Protein AF-A0A2T4GG70-F1 (afdb_monomer)

Secondary structure (DSSP, 8-state):
-PPPPHHHHHTT-B--B-S-TT--SSTTS-------B-STT-EEEEEGGG--S-SS-EEEEE----------TT-----TTTHHHHHHHHHHHHTTS-S---SHHHHHHHHHHHHHHHHHHT-

Foldseek 3Di:
DDDDDPVCVVVVWDFADDVDPQDAQFPVRDDPDTDTDPAPNKHWDFAQVPDPPDRGTDIDIDHDPDPPPDCPPPPLDQDPVLVVQLVVQLVVQVVVADPDDPDPVNVVVNVVSNVVSNVVSSD

Sequence (123 aa):
MRQLPRPAQRHLLRLPSTPEEDIPINPHGNTIDLAFSNMPLVEANVEDHLATSSDYFTLCLTLPNVEPAPTQLGKIRVTTDELKRFVEIVELGSTAIPVAASSPLELDKFASTLASLLQSAAR

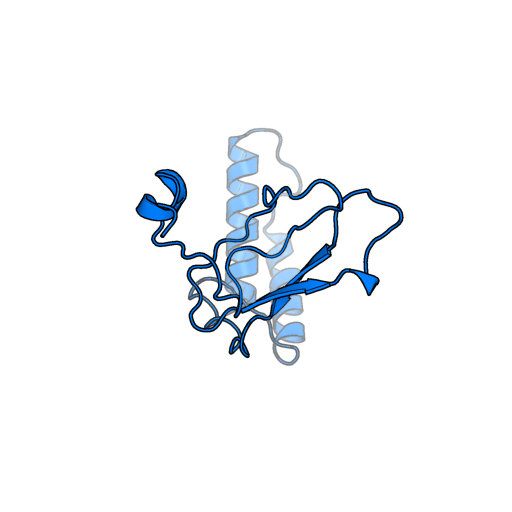pLDDT: mean 79.65, std 12.03, range [47.25, 95.0]

Radius of gyration: 24.58 Å; Cα contacts (8 Å, |Δi|>4): 113; chains: 1; bounding box: 57×32×54 Å

Mean predicted aligned error: 16.09 Å

Nearest PDB structures (foldseek):
  1qzv-assembly2_U  TM=4.837E-01  e=6.941E+00  Pisum sativum
  2x3v-assembly2_C  TM=3.799E-01  e=9.615E+00  Mus musculus

Structure (mmCIF, N/CA/C/O backbone):
data_AF-A0A2T4GG70-F1
#
_entry.id   AF-A0A2T4GG70-F1
#
loop_
_atom_site.group_PDB
_atom_site.id
_atom_site.type_symbol
_atom_site.label_atom_id
_atom_site.label_alt_id
_atom_site.label_comp_id
_atom_site.label_asym_id
_atom_site.label_entity_id
_atom_site.label_seq_id
_atom_site.pdbx_PDB_ins_code
_atom_site.Cartn_x
_atom_site.Cartn_y
_atom_site.Cartn_z
_atom_site.occupancy
_atom_site.B_iso_or_equiv
_atom_site.auth_seq_id
_atom_site.auth_comp_id
_atom_site.auth_asym_id
_atom_site.auth_atom_id
_atom_site.pdbx_PDB_model_num
ATOM 1 N N . MET A 1 1 ? 30.075 -4.138 -10.999 1.00 47.97 1 MET A N 1
ATOM 2 C CA . MET A 1 1 ? 29.062 -4.289 -9.931 1.00 47.97 1 MET A CA 1
ATOM 3 C C . MET A 1 1 ? 28.957 -2.988 -9.149 1.00 47.97 1 MET A C 1
ATOM 5 O O . MET A 1 1 ? 29.887 -2.661 -8.417 1.00 47.97 1 MET A O 1
ATOM 9 N N . ARG A 1 2 ? 27.875 -2.216 -9.328 1.00 58.22 2 ARG A N 1
ATOM 10 C CA . ARG A 1 2 ? 27.615 -1.036 -8.483 1.00 58.22 2 ARG A CA 1
ATOM 11 C C . ARG A 1 2 ? 27.161 -1.504 -7.101 1.00 58.22 2 ARG A C 1
ATOM 13 O O . ARG A 1 2 ? 26.293 -2.363 -6.979 1.00 58.22 2 ARG A O 1
ATOM 20 N N . GLN A 1 3 ? 27.768 -0.961 -6.052 1.00 64.06 3 GLN A N 1
ATOM 21 C CA . GLN A 1 3 ? 27.387 -1.282 -4.680 1.00 64.06 3 GLN A CA 1
ATOM 22 C C . GLN A 1 3 ? 26.065 -0.584 -4.331 1.00 64.06 3 GLN A C 1
ATOM 24 O O . GLN A 1 3 ? 25.923 0.619 -4.542 1.00 64.06 3 GLN A O 1
ATOM 29 N N . LEU A 1 4 ? 25.105 -1.332 -3.779 1.00 71.25 4 LEU A N 1
ATOM 30 C CA . LEU A 1 4 ? 23.821 -0.779 -3.335 1.00 71.25 4 LEU A CA 1
ATOM 31 C C . LEU A 1 4 ? 24.021 0.270 -2.225 1.00 71.25 4 LEU A C 1
ATOM 33 O O . LEU A 1 4 ? 24.918 0.108 -1.390 1.00 71.25 4 LEU A O 1
ATOM 37 N N . PRO A 1 5 ? 23.174 1.312 -2.149 1.00 75.25 5 PRO A N 1
ATOM 38 C CA . PRO A 1 5 ? 23.277 2.323 -1.104 1.00 75.25 5 PRO A CA 1
ATOM 39 C C . PRO A 1 5 ? 22.976 1.725 0.282 1.00 75.25 5 PRO A C 1
ATOM 41 O O . PRO A 1 5 ? 22.173 0.801 0.423 1.00 75.25 5 PRO A O 1
ATOM 44 N N . ARG A 1 6 ? 23.597 2.277 1.338 1.00 80.50 6 ARG A N 1
ATOM 45 C CA . ARG A 1 6 ? 23.479 1.782 2.731 1.00 80.50 6 ARG A CA 1
ATOM 46 C C . ARG A 1 6 ? 22.037 1.514 3.209 1.00 80.50 6 ARG A C 1
ATOM 48 O O . ARG A 1 6 ? 21.845 0.524 3.913 1.00 80.50 6 ARG A O 1
ATOM 55 N N . PRO A 1 7 ? 21.019 2.332 2.868 1.00 76.31 7 PRO A N 1
ATOM 56 C CA .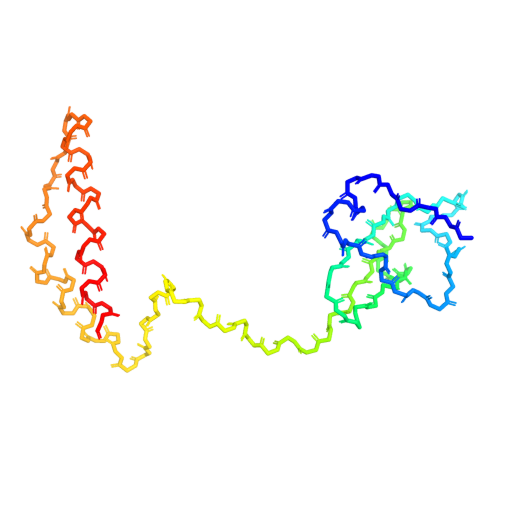 PRO A 1 7 ? 19.631 2.032 3.219 1.00 76.31 7 PRO A CA 1
ATOM 57 C C . PRO A 1 7 ? 19.115 0.740 2.569 1.00 76.31 7 PRO A C 1
ATOM 59 O O . PRO A 1 7 ? 18.513 -0.081 3.251 1.00 76.31 7 PRO A O 1
ATOM 62 N N . ALA A 1 8 ? 19.417 0.507 1.288 1.00 71.00 8 ALA A N 1
ATOM 63 C CA . ALA A 1 8 ? 19.006 -0.706 0.579 1.00 71.00 8 ALA A CA 1
ATOM 64 C C . ALA A 1 8 ? 19.679 -1.961 1.158 1.00 71.00 8 ALA A C 1
ATOM 66 O O . ALA A 1 8 ? 19.020 -2.977 1.366 1.00 71.00 8 ALA A O 1
ATOM 67 N N . GLN A 1 9 ? 20.963 -1.860 1.522 1.00 75.06 9 GLN A N 1
ATOM 68 C CA . GLN A 1 9 ? 21.701 -2.942 2.186 1.00 75.06 9 GLN A CA 1
ATOM 69 C C . GLN A 1 9 ? 21.091 -3.318 3.546 1.00 75.06 9 GLN A C 1
ATOM 71 O O . GLN A 1 9 ? 20.962 -4.498 3.861 1.00 75.06 9 GLN A O 1
ATOM 76 N N . ARG A 1 10 ? 20.691 -2.320 4.349 1.00 78.94 10 ARG A N 1
ATOM 77 C CA . ARG A 1 10 ? 20.081 -2.530 5.676 1.00 78.94 10 ARG A CA 1
ATOM 78 C C . ARG A 1 10 ? 18.730 -3.234 5.617 1.00 78.94 10 ARG A C 1
ATOM 80 O O . ARG A 1 10 ? 18.404 -3.980 6.532 1.00 78.94 10 ARG A O 1
ATOM 87 N N . HIS A 1 11 ? 17.959 -2.989 4.564 1.00 75.81 11 HIS A N 1
ATOM 88 C CA . HIS A 1 11 ? 16.613 -3.536 4.403 1.00 75.81 11 HIS A CA 1
ATOM 89 C C . HIS A 1 11 ? 16.561 -4.758 3.479 1.00 75.81 11 HIS A C 1
ATOM 91 O O . HIS A 1 11 ? 15.472 -5.168 3.087 1.00 75.81 11 HIS A O 1
ATOM 97 N N . LEU A 1 12 ? 17.723 -5.346 3.155 1.00 76.94 12 LEU A N 1
ATOM 98 C CA . LEU A 1 12 ? 17.852 -6.517 2.279 1.00 76.94 12 LEU A CA 1
ATOM 99 C C . LEU A 1 12 ? 17.130 -6.335 0.933 1.00 76.94 12 LEU A C 1
ATOM 101 O O . LEU A 1 12 ? 16.602 -7.288 0.363 1.00 76.94 12 LEU A O 1
ATOM 105 N N . LEU A 1 13 ? 17.097 -5.101 0.431 1.00 77.69 13 LEU A N 1
ATOM 106 C CA . LEU A 1 13 ? 16.508 -4.796 -0.863 1.00 77.69 13 LEU A CA 1
ATOM 107 C C . LEU A 1 13 ? 17.542 -5.058 -1.960 1.00 77.69 13 LEU A C 1
ATOM 109 O O . LEU A 1 13 ? 18.717 -4.714 -1.811 1.00 77.69 13 LEU A O 1
ATOM 113 N N . ARG A 1 14 ? 17.101 -5.627 -3.080 1.00 80.38 14 ARG A N 1
ATOM 114 C CA . ARG A 1 14 ? 17.921 -5.871 -4.268 1.00 80.38 14 ARG A CA 1
ATOM 115 C C . ARG A 1 14 ? 17.412 -5.017 -5.427 1.00 80.38 14 ARG A C 1
ATOM 117 O O . ARG A 1 14 ? 16.221 -4.720 -5.492 1.00 80.38 14 ARG A O 1
ATOM 124 N N . LEU A 1 15 ? 18.302 -4.636 -6.342 1.00 76.62 15 LEU A N 1
ATOM 125 C CA . LEU A 1 15 ? 17.871 -4.179 -7.663 1.00 76.62 15 LEU A CA 1
ATOM 126 C C . LEU A 1 15 ? 17.217 -5.373 -8.385 1.00 76.62 15 LEU A C 1
ATOM 128 O O . LEU A 1 15 ? 17.837 -6.446 -8.431 1.00 76.62 15 LEU A O 1
ATOM 132 N N . PRO A 1 16 ? 15.982 -5.230 -8.894 1.00 74.44 16 PRO A N 1
ATOM 133 C CA . PRO A 1 16 ? 15.400 -6.192 -9.819 1.00 74.44 16 PRO A CA 1
ATOM 134 C C . PRO A 1 16 ? 16.372 -6.450 -10.970 1.00 74.44 16 PRO A C 1
ATOM 136 O O . PRO A 1 16 ? 17.041 -5.529 -11.437 1.00 74.44 16 PRO A O 1
ATOM 139 N N . SER A 1 17 ? 16.493 -7.702 -11.399 1.00 57.81 17 SER A N 1
ATOM 140 C CA . SER A 1 17 ? 17.352 -8.050 -12.528 1.00 57.81 17 SER A CA 1
ATOM 141 C C . SER A 1 17 ? 16.774 -7.455 -13.810 1.00 57.81 17 SER A C 1
ATOM 143 O O . SER A 1 17 ? 15.708 -7.879 -14.247 1.00 57.81 17 SER A O 1
ATOM 145 N N . THR A 1 18 ? 17.484 -6.501 -14.411 1.00 55.25 18 THR A N 1
ATOM 146 C CA . THR A 1 18 ? 17.395 -6.234 -15.849 1.00 55.25 18 THR A CA 1
ATOM 147 C C . THR A 1 18 ? 18.356 -7.200 -16.560 1.00 55.25 18 THR A C 1
ATOM 149 O O . THR A 1 18 ? 19.410 -7.531 -16.006 1.00 55.25 18 THR A O 1
ATOM 152 N N . PRO A 1 19 ? 18.063 -7.657 -17.789 1.00 47.25 19 PRO A N 1
ATOM 153 C CA . PRO A 1 19 ? 19.070 -8.315 -18.619 1.00 47.25 19 PRO A CA 1
ATOM 154 C C . PRO A 1 19 ? 20.260 -7.400 -18.969 1.00 47.25 19 PRO A C 1
ATOM 156 O O . PRO A 1 19 ? 21.298 -7.903 -19.386 1.00 47.25 19 PRO A O 1
ATOM 159 N N . GLU A 1 20 ? 20.158 -6.081 -18.768 1.00 52.69 20 GLU A N 1
ATOM 160 C CA . GLU A 1 20 ? 21.226 -5.120 -19.060 1.00 52.69 20 GLU A CA 1
ATOM 161 C C . GLU A 1 20 ? 21.258 -4.032 -17.968 1.00 52.69 20 GLU A C 1
ATOM 163 O O . GLU A 1 20 ? 20.378 -3.175 -17.891 1.00 52.69 20 GLU A O 1
ATOM 168 N N . GLU A 1 21 ? 22.242 -4.085 -17.065 1.00 55.47 21 GLU A N 1
ATOM 169 C CA . GLU A 1 21 ? 22.389 -3.177 -15.904 1.00 55.47 21 GLU A CA 1
ATOM 170 C C . GLU A 1 21 ? 22.707 -1.704 -16.273 1.00 55.47 21 GLU A C 1
ATOM 172 O O . GLU A 1 21 ? 22.903 -0.884 -15.378 1.00 55.47 21 GLU A O 1
ATOM 177 N N . ASP A 1 22 ? 22.725 -1.333 -17.558 1.00 60.44 22 ASP A N 1
ATOM 178 C CA . ASP A 1 22 ? 23.188 -0.019 -18.036 1.00 60.44 22 ASP A CA 1
ATOM 179 C C . ASP A 1 22 ? 22.306 0.581 -19.157 1.00 60.44 22 ASP A C 1
ATOM 181 O O . ASP A 1 22 ? 22.786 1.372 -19.970 1.00 60.44 22 ASP A O 1
ATOM 185 N N . ILE A 1 23 ? 21.009 0.246 -19.217 1.00 65.25 23 ILE A N 1
ATOM 186 C CA . ILE A 1 23 ? 20.079 0.943 -20.125 1.00 65.25 23 ILE A CA 1
ATOM 187 C C . ILE A 1 23 ? 19.817 2.359 -19.576 1.00 65.25 23 ILE A C 1
ATOM 189 O O . ILE A 1 23 ? 19.365 2.499 -18.433 1.00 65.25 23 ILE A O 1
ATOM 193 N N . PRO A 1 24 ? 20.086 3.428 -20.351 1.00 68.88 24 PRO A N 1
ATOM 194 C CA . PRO A 1 24 ? 19.727 4.782 -19.957 1.00 68.88 24 PRO A CA 1
ATOM 195 C C . PRO A 1 24 ? 18.222 4.908 -19.743 1.00 68.88 24 PRO A C 1
ATOM 197 O O . PRO A 1 24 ? 17.437 4.491 -20.588 1.00 68.88 24 PRO A O 1
ATOM 200 N N . ILE A 1 25 ? 17.816 5.556 -18.655 1.00 71.19 25 ILE A N 1
ATOM 201 C CA . ILE A 1 25 ? 16.408 5.905 -18.403 1.00 71.19 25 ILE A CA 1
ATOM 202 C C . ILE A 1 25 ? 16.066 7.305 -18.925 1.00 71.19 25 ILE A C 1
ATOM 204 O O . ILE A 1 25 ? 14.984 7.819 -18.669 1.00 71.19 25 ILE A O 1
ATOM 208 N N . ASN A 1 26 ? 17.002 7.959 -19.611 1.00 74.62 26 ASN A N 1
ATOM 209 C CA . ASN A 1 26 ? 16.751 9.190 -20.339 1.00 74.62 26 ASN A CA 1
ATOM 210 C C . ASN A 1 26 ? 17.714 9.346 -21.532 1.00 74.62 26 ASN A C 1
ATOM 212 O O . ASN A 1 26 ? 18.773 8.707 -21.558 1.00 74.62 26 ASN A O 1
ATOM 216 N N . PRO A 1 27 ? 17.410 10.241 -22.494 1.00 77.25 27 PRO A N 1
ATOM 217 C CA . PRO A 1 27 ? 18.272 10.513 -23.651 1.00 77.25 27 PRO A CA 1
ATOM 218 C C . PRO A 1 27 ? 19.666 11.062 -23.304 1.00 77.25 27 PRO A C 1
ATOM 220 O O . PRO A 1 27 ? 20.546 11.102 -24.161 1.00 77.25 27 PRO A O 1
ATOM 223 N N . HIS A 1 28 ? 19.882 11.493 -22.058 1.00 81.38 28 HIS A N 1
ATOM 224 C CA . HIS A 1 28 ? 21.154 12.036 -21.580 1.00 81.38 28 HIS A CA 1
ATOM 225 C C . HIS A 1 28 ? 22.115 10.969 -21.035 1.00 81.38 28 HIS A C 1
ATOM 227 O O . HIS A 1 28 ? 23.229 11.313 -20.644 1.00 81.38 28 HIS A O 1
ATOM 233 N N . GLY A 1 29 ? 21.715 9.694 -21.003 1.00 78.81 29 GLY A N 1
ATOM 234 C CA . GLY A 1 29 ? 22.571 8.614 -20.504 1.00 78.81 29 GLY A CA 1
ATOM 235 C C . GLY A 1 29 ? 22.507 8.399 -18.987 1.00 78.81 29 GLY A C 1
ATOM 236 O O . GLY A 1 29 ? 23.349 7.685 -18.447 1.00 78.81 29 GLY A O 1
ATOM 237 N N . ASN A 1 30 ? 21.553 9.012 -18.278 1.00 78.25 30 ASN A N 1
ATOM 238 C CA . ASN A 1 30 ? 21.420 8.852 -16.827 1.00 78.25 30 ASN A CA 1
ATOM 239 C C . ASN A 1 30 ? 20.630 7.579 -16.476 1.00 78.25 30 ASN A C 1
ATOM 241 O O . ASN A 1 30 ? 19.831 7.107 -17.278 1.00 78.25 30 ASN A O 1
ATOM 245 N N . THR A 1 31 ? 20.819 7.071 -15.248 1.00 71.88 31 THR A N 1
ATOM 246 C CA . THR A 1 31 ? 20.167 5.863 -14.674 1.00 71.88 31 THR A CA 1
ATOM 247 C C . THR A 1 31 ? 19.669 6.126 -13.239 1.00 71.88 31 THR A C 1
ATOM 249 O O . THR A 1 31 ? 19.826 5.300 -12.347 1.00 71.88 31 THR A O 1
ATOM 252 N N . ILE A 1 32 ? 19.197 7.342 -12.949 1.00 75.44 32 ILE A N 1
ATOM 253 C CA . ILE A 1 32 ? 18.946 7.800 -11.566 1.00 75.44 32 ILE A CA 1
ATOM 254 C C . ILE A 1 32 ? 17.658 7.256 -10.924 1.00 75.44 32 ILE A C 1
ATOM 256 O O . ILE A 1 32 ? 17.573 7.213 -9.696 1.00 75.44 32 ILE A O 1
ATOM 260 N N . ASP A 1 33 ? 16.700 6.799 -11.723 1.00 76.62 33 ASP A N 1
ATOM 261 C CA . ASP A 1 33 ? 15.472 6.159 -11.262 1.00 76.62 33 ASP A CA 1
ATOM 262 C C . ASP A 1 33 ? 15.766 4.681 -11.020 1.00 76.62 33 ASP A C 1
ATOM 264 O O . ASP A 1 33 ? 15.952 3.885 -11.940 1.00 76.62 33 ASP A O 1
ATOM 268 N N . LEU A 1 34 ? 15.867 4.334 -9.740 1.00 83.12 34 LEU A N 1
ATOM 269 C CA . LEU A 1 34 ? 16.200 2.996 -9.278 1.00 83.12 34 LEU A CA 1
ATOM 270 C C . LEU A 1 34 ? 15.007 2.410 -8.533 1.00 83.12 34 LEU A C 1
ATOM 272 O O . LEU A 1 34 ? 14.493 3.012 -7.589 1.00 83.12 34 LEU A O 1
ATOM 276 N N . ALA A 1 35 ? 14.619 1.197 -8.906 1.00 83.25 35 ALA A N 1
ATOM 277 C CA . ALA A 1 35 ? 13.676 0.401 -8.142 1.00 83.25 35 ALA A CA 1
ATOM 278 C C . ALA A 1 35 ? 14.425 -0.617 -7.286 1.00 83.25 35 ALA A C 1
ATOM 280 O O . ALA A 1 35 ? 15.389 -1.233 -7.733 1.00 83.25 35 ALA A O 1
ATOM 281 N N . PHE A 1 36 ? 13.954 -0.833 -6.062 1.00 83.94 36 PHE A N 1
ATOM 282 C CA . PHE A 1 36 ? 14.476 -1.875 -5.190 1.00 83.94 36 PHE A CA 1
ATOM 283 C C . PHE A 1 36 ? 13.330 -2.751 -4.701 1.00 83.94 36 PHE A C 1
ATOM 285 O O . PHE A 1 36 ? 12.270 -2.245 -4.338 1.00 83.94 36 PHE A O 1
ATOM 292 N N . SER A 1 37 ? 13.557 -4.059 -4.654 1.00 81.88 37 SER A N 1
ATOM 293 C CA . SER A 1 37 ? 12.577 -5.029 -4.181 1.00 81.88 37 SER A CA 1
ATOM 294 C C . SER A 1 37 ? 13.241 -6.083 -3.301 1.00 81.88 37 SER A C 1
ATOM 296 O O . SER A 1 37 ? 14.386 -6.477 -3.525 1.00 81.88 37 SER A O 1
ATOM 298 N N . ASN A 1 38 ? 12.522 -6.538 -2.279 1.00 82.19 38 ASN A N 1
ATOM 299 C CA . ASN A 1 38 ? 12.844 -7.751 -1.523 1.00 82.19 38 ASN A CA 1
ATOM 300 C C . ASN A 1 38 ? 12.069 -8.975 -2.034 1.00 82.19 38 ASN A C 1
ATOM 302 O O . ASN A 1 38 ? 12.252 -10.075 -1.513 1.00 82.19 38 ASN A O 1
ATOM 306 N N . MET A 1 39 ? 11.187 -8.795 -3.018 1.00 82.06 39 MET A N 1
ATOM 307 C CA . MET A 1 39 ? 10.431 -9.888 -3.607 1.00 82.06 39 MET A CA 1
ATOM 308 C C . MET A 1 39 ? 11.311 -10.622 -4.627 1.00 82.06 39 MET A C 1
ATOM 310 O O . MET A 1 39 ? 11.900 -9.978 -5.501 1.00 82.06 39 MET A O 1
ATOM 314 N N . PRO A 1 40 ? 11.426 -11.959 -4.533 1.00 78.88 40 PRO A N 1
ATOM 315 C CA . PRO A 1 40 ? 12.176 -12.735 -5.510 1.00 78.88 40 PRO A CA 1
ATOM 316 C C . PRO A 1 40 ? 11.501 -12.631 -6.881 1.00 78.88 40 PRO A C 1
ATOM 318 O O . PRO A 1 40 ? 10.286 -12.487 -6.948 1.00 78.88 40 PRO A O 1
ATOM 321 N N . LEU A 1 41 ? 12.284 -12.747 -7.957 1.00 81.88 41 LEU A N 1
ATOM 322 C CA . LEU A 1 41 ? 11.793 -12.780 -9.346 1.00 81.88 41 LEU A CA 1
ATOM 323 C C . LEU A 1 41 ? 11.070 -11.506 -9.821 1.00 81.88 41 LEU A C 1
ATOM 325 O O . LEU A 1 41 ? 10.405 -11.542 -10.849 1.00 81.88 41 LEU A O 1
ATOM 329 N N . VAL A 1 42 ? 11.186 -10.387 -9.098 1.00 85.44 42 VAL A N 1
ATOM 330 C CA . VAL A 1 42 ? 10.764 -9.088 -9.638 1.00 85.44 42 VAL A CA 1
ATOM 331 C C . VAL A 1 42 ? 11.714 -8.682 -10.753 1.00 85.44 42 VAL A C 1
ATOM 333 O O . VAL A 1 42 ? 12.936 -8.723 -10.581 1.00 85.44 42 VAL A O 1
ATOM 336 N N . GLU A 1 43 ? 11.132 -8.253 -11.864 1.00 86.38 43 GLU A N 1
ATOM 337 C CA . GLU A 1 43 ? 11.837 -7.722 -13.025 1.00 86.38 43 GLU A CA 1
ATOM 338 C C . GLU A 1 43 ? 11.566 -6.222 -13.142 1.00 86.38 43 GLU A C 1
ATOM 340 O O . GLU A 1 43 ? 10.489 -5.741 -12.775 1.00 86.38 43 GLU A O 1
ATOM 345 N N . ALA A 1 44 ? 12.555 -5.483 -13.634 1.00 86.12 44 ALA A N 1
ATOM 346 C CA . ALA A 1 44 ? 12.416 -4.077 -13.976 1.00 86.12 44 ALA A CA 1
ATOM 347 C C . ALA A 1 44 ? 12.806 -3.895 -15.439 1.00 86.12 44 ALA A C 1
ATOM 349 O O . ALA A 1 44 ? 13.855 -4.390 -15.835 1.00 86.12 44 ALA A O 1
ATOM 350 N N . ASN A 1 45 ? 11.996 -3.167 -16.204 1.00 85.38 45 ASN A N 1
ATOM 351 C CA . ASN A 1 45 ? 12.239 -2.870 -17.614 1.00 85.38 45 ASN A CA 1
ATOM 352 C C . ASN A 1 45 ? 12.060 -1.373 -17.875 1.00 85.38 45 ASN A C 1
ATOM 354 O O . ASN A 1 45 ? 11.241 -0.717 -17.230 1.00 85.38 45 ASN A O 1
ATOM 358 N N . VAL A 1 46 ? 12.806 -0.836 -18.837 1.00 85.12 46 VAL A N 1
ATOM 359 C CA . VAL A 1 46 ? 12.576 0.516 -19.356 1.00 85.12 46 VAL A CA 1
ATOM 360 C C . VAL A 1 46 ? 11.579 0.418 -20.506 1.00 85.12 46 VAL A C 1
ATOM 362 O O . VAL A 1 46 ? 11.836 -0.281 -21.480 1.00 85.12 46 VAL A O 1
ATOM 365 N N . GLU A 1 47 ? 10.458 1.119 -20.387 1.00 83.75 47 GLU A N 1
ATOM 366 C CA . GLU A 1 47 ? 9.384 1.173 -21.377 1.00 83.75 47 GLU A CA 1
ATOM 367 C C . GLU A 1 47 ? 9.339 2.578 -21.990 1.00 83.75 47 GLU A C 1
ATOM 369 O O . GLU A 1 47 ? 8.634 3.478 -21.529 1.00 83.75 47 GLU A O 1
ATOM 374 N N . ASP A 1 48 ? 10.137 2.786 -23.034 1.00 73.75 48 ASP A N 1
ATOM 375 C CA . ASP A 1 48 ? 10.251 4.060 -23.751 1.00 73.75 48 ASP A CA 1
ATOM 376 C C . ASP A 1 48 ? 8.930 4.502 -24.405 1.00 73.75 48 ASP A C 1
ATOM 378 O O . ASP A 1 48 ? 8.603 5.689 -24.436 1.00 73.75 48 ASP A O 1
ATOM 382 N N . HIS A 1 49 ? 8.123 3.542 -24.852 1.00 79.50 49 HIS A N 1
ATOM 383 C CA . HIS A 1 49 ? 6.824 3.756 -25.482 1.00 79.50 49 HIS A CA 1
ATOM 384 C C . HIS A 1 49 ? 5.733 4.270 -24.523 1.00 79.50 49 HIS A C 1
ATOM 386 O O . HIS A 1 49 ? 4.675 4.704 -24.983 1.00 79.50 49 HIS A O 1
ATOM 392 N N . LEU A 1 50 ? 5.972 4.232 -23.205 1.00 80.56 50 LEU A N 1
ATOM 393 C CA . LEU A 1 50 ? 5.080 4.789 -22.181 1.00 80.56 50 LEU A CA 1
ATOM 394 C C . LEU A 1 50 ? 5.474 6.212 -21.752 1.00 80.56 50 LEU A C 1
ATOM 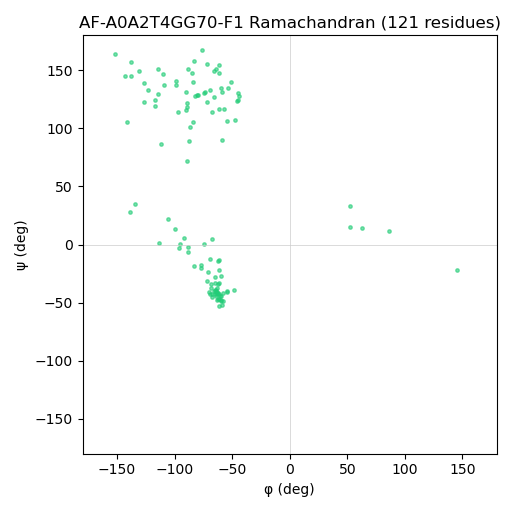396 O O . LEU A 1 50 ? 4.795 6.807 -20.913 1.00 80.56 50 LEU A O 1
ATOM 400 N N . ALA A 1 51 ? 6.536 6.782 -22.332 1.00 73.94 51 ALA A N 1
ATOM 401 C CA . ALA A 1 51 ? 7.017 8.108 -21.971 1.00 73.94 51 ALA A CA 1
ATOM 402 C C . ALA A 1 51 ? 5.955 9.194 -22.236 1.00 73.94 51 ALA A C 1
ATOM 404 O O . ALA A 1 51 ? 5.565 9.482 -23.369 1.00 73.94 51 ALA A O 1
ATOM 405 N N . THR A 1 52 ? 5.496 9.855 -21.172 1.00 69.25 52 THR A N 1
ATOM 406 C CA . THR A 1 52 ? 4.475 10.910 -21.236 1.00 69.25 52 THR A CA 1
ATOM 407 C C . THR A 1 52 ? 5.113 12.283 -21.435 1.00 69.25 52 THR A C 1
ATOM 409 O O . THR A 1 52 ? 5.165 13.080 -20.496 1.00 69.25 52 THR A O 1
ATOM 412 N N . SER A 1 53 ? 5.643 12.575 -22.631 1.00 79.69 53 SER A N 1
ATOM 413 C CA . SER A 1 53 ? 6.307 13.861 -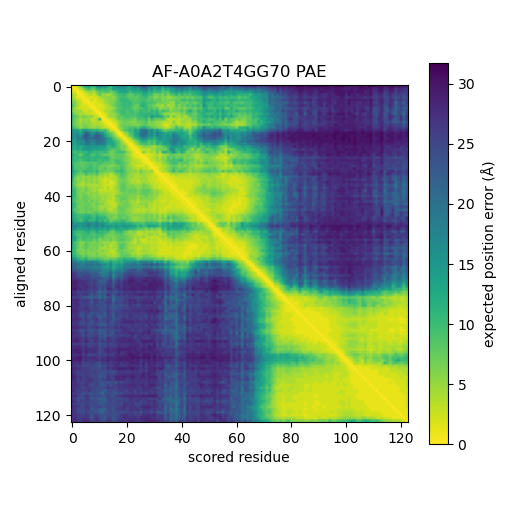22.971 1.00 79.69 53 SER A CA 1
ATOM 414 C C . SER A 1 53 ? 7.423 14.307 -22.004 1.00 79.69 53 SER A C 1
ATOM 416 O O . SER A 1 53 ? 7.819 15.468 -21.999 1.00 79.69 53 SER A O 1
ATOM 418 N N . SER A 1 54 ? 7.890 13.389 -21.159 1.00 81.06 54 SER A N 1
ATOM 419 C CA . SER A 1 54 ? 8.938 13.592 -20.168 1.00 81.06 54 SER A CA 1
ATOM 420 C C . SER A 1 54 ? 10.285 13.304 -20.810 1.00 81.06 54 SER A C 1
ATOM 422 O O . SER A 1 54 ? 10.390 12.426 -21.665 1.00 81.06 54 SER A O 1
ATOM 424 N N . ASP A 1 55 ? 11.327 13.968 -20.324 1.00 82.19 55 ASP A N 1
ATOM 425 C CA . ASP A 1 55 ? 12.704 13.646 -20.693 1.00 82.19 55 ASP A CA 1
ATOM 426 C C . ASP A 1 55 ? 13.202 12.355 -20.013 1.00 82.19 55 ASP A C 1
ATOM 428 O O . ASP A 1 55 ? 14.340 11.960 -20.229 1.00 82.19 55 ASP A O 1
ATOM 432 N N . TYR A 1 56 ? 12.373 11.687 -19.202 1.00 81.25 56 TYR A N 1
ATOM 433 C CA . TYR A 1 56 ? 12.637 10.375 -18.601 1.00 81.25 56 TYR A CA 1
ATOM 434 C C . TYR A 1 56 ? 11.760 9.291 -19.239 1.00 81.25 56 TYR A C 1
ATOM 436 O O . TYR A 1 56 ? 10.558 9.490 -19.436 1.00 81.25 56 TYR A O 1
ATOM 444 N N . PHE A 1 57 ? 12.356 8.129 -19.510 1.00 82.38 57 PHE A N 1
ATOM 445 C CA . PHE A 1 57 ? 11.655 6.907 -19.890 1.00 82.38 57 PHE A CA 1
ATOM 446 C C . PHE A 1 57 ? 10.915 6.309 -18.689 1.00 82.38 57 PHE A C 1
ATOM 448 O O . PHE A 1 57 ? 11.287 6.514 -17.533 1.00 82.38 57 PHE A O 1
ATOM 455 N N . THR A 1 58 ? 9.863 5.540 -18.951 1.00 85.75 58 THR A N 1
ATOM 456 C CA . THR A 1 58 ? 9.082 4.897 -17.892 1.00 85.75 58 THR A CA 1
ATOM 457 C C . THR A 1 58 ? 9.791 3.643 -17.385 1.00 85.75 58 THR A C 1
ATOM 459 O O . THR A 1 58 ? 10.127 2.763 -18.169 1.00 85.75 58 THR A O 1
ATOM 462 N N . LEU A 1 59 ? 9.978 3.519 -16.068 1.00 86.25 59 LEU A N 1
ATOM 463 C CA . LEU A 1 59 ? 10.443 2.280 -15.438 1.00 86.25 59 LEU A CA 1
ATOM 464 C C . LEU A 1 59 ? 9.236 1.402 -15.064 1.00 86.25 59 LEU A C 1
ATOM 466 O O . LEU A 1 59 ? 8.426 1.782 -14.218 1.00 86.25 59 LEU A O 1
ATOM 470 N N . CYS A 1 60 ? 9.117 0.231 -15.684 1.00 87.00 60 CYS A N 1
ATOM 471 C CA . CYS A 1 60 ? 8.072 -0.756 -15.426 1.00 87.00 60 CYS A CA 1
ATOM 472 C C . CYS A 1 60 ? 8.585 -1.859 -14.494 1.00 87.00 60 CYS A C 1
ATOM 474 O O . CYS A 1 60 ? 9.706 -2.339 -14.656 1.00 87.00 60 CYS A O 1
ATOM 476 N N . LEU A 1 61 ? 7.763 -2.270 -13.524 1.00 87.62 61 LEU A N 1
ATOM 477 C CA . LEU A 1 61 ? 8.068 -3.358 -12.596 1.00 87.62 61 LEU A CA 1
ATOM 478 C C . LEU A 1 61 ? 7.070 -4.495 -12.771 1.00 87.62 61 LEU A C 1
ATOM 480 O O . LEU A 1 61 ? 5.877 -4.325 -12.513 1.00 87.62 61 LEU A O 1
ATOM 484 N N . THR A 1 62 ? 7.576 -5.671 -13.130 1.00 87.62 62 THR A N 1
ATOM 485 C CA . THR A 1 62 ? 6.771 -6.888 -13.215 1.00 87.62 62 THR A CA 1
ATOM 486 C C . THR A 1 62 ? 6.934 -7.669 -11.921 1.00 87.62 62 THR A C 1
ATOM 488 O O . THR A 1 62 ? 8.022 -8.144 -11.589 1.00 87.62 62 THR A O 1
ATOM 491 N N . LEU A 1 63 ? 5.843 -7.786 -11.166 1.00 86.12 63 LEU A N 1
ATOM 492 C CA . LEU A 1 63 ? 5.793 -8.607 -9.961 1.00 86.12 63 LEU A CA 1
ATOM 493 C C . LEU A 1 63 ? 5.355 -10.029 -10.349 1.00 86.12 63 LEU A C 1
ATOM 495 O O . LEU A 1 63 ? 4.350 -10.167 -11.053 1.00 86.12 63 LEU A O 1
ATOM 499 N N . PRO A 1 64 ? 6.049 -11.090 -9.897 1.00 82.88 64 PRO A N 1
ATOM 500 C CA . PRO A 1 64 ? 5.562 -12.454 -10.088 1.00 82.88 64 PRO A CA 1
ATOM 501 C C . PRO A 1 64 ? 4.223 -12.620 -9.367 1.00 82.88 64 PRO A C 1
ATOM 503 O O . PRO A 1 64 ? 3.970 -11.905 -8.397 1.00 82.88 64 PRO A O 1
ATOM 506 N N . ASN A 1 65 ? 3.380 -13.559 -9.820 1.00 71.94 65 ASN A N 1
ATOM 507 C CA . ASN A 1 65 ? 2.058 -13.801 -9.234 1.00 71.94 65 ASN A CA 1
ATOM 508 C C . ASN A 1 65 ? 2.153 -13.877 -7.704 1.00 71.94 65 ASN A C 1
ATOM 510 O O . ASN A 1 65 ? 2.693 -14.832 -7.141 1.00 71.94 65 ASN A O 1
ATOM 514 N N . VAL A 1 66 ? 1.664 -12.830 -7.046 1.00 64.31 66 VAL A N 1
ATOM 515 C CA . VAL A 1 66 ? 1.645 -12.740 -5.596 1.00 64.31 66 VAL A CA 1
ATOM 516 C C . VAL A 1 66 ? 0.360 -13.427 -5.193 1.00 64.31 66 VAL A C 1
ATOM 518 O O . VAL A 1 66 ? -0.715 -12.839 -5.317 1.00 64.31 66 VAL A O 1
ATOM 521 N N . GLU A 1 67 ? 0.462 -14.677 -4.738 1.00 64.88 67 GLU A N 1
ATOM 522 C CA . GLU A 1 67 ? -0.621 -15.260 -3.948 1.00 64.88 67 GLU A CA 1
ATOM 523 C C . GLU A 1 67 ? -1.054 -14.199 -2.931 1.00 64.88 67 GLU A C 1
ATOM 525 O O . GLU A 1 67 ? -0.172 -13.625 -2.272 1.00 64.88 67 GLU A O 1
ATOM 530 N N . PRO A 1 68 ? -2.357 -13.865 -2.842 1.00 59.47 68 PRO A N 1
ATOM 531 C CA . PRO A 1 68 ? -2.830 -12.821 -1.951 1.00 59.47 68 PRO A CA 1
ATOM 532 C C . PRO A 1 68 ? -2.171 -13.009 -0.595 1.00 59.47 68 PRO A C 1
ATOM 534 O O . PRO A 1 68 ? -2.236 -14.107 -0.037 1.00 59.47 68 PRO A O 1
ATOM 537 N N . ALA A 1 69 ? -1.483 -11.967 -0.114 1.00 59.91 69 ALA A N 1
ATOM 538 C CA . ALA A 1 69 ? -0.717 -12.056 1.121 1.00 59.91 69 ALA A CA 1
ATOM 539 C C . ALA A 1 69 ? -1.571 -12.775 2.178 1.00 59.91 69 ALA A C 1
ATOM 541 O O . ALA A 1 69 ? -2.742 -12.393 2.328 1.00 59.91 69 ALA A O 1
ATOM 542 N N . PRO A 1 70 ? -1.038 -13.804 2.873 1.00 56.41 70 PRO A N 1
ATOM 543 C CA . PRO A 1 70 ? -1.781 -14.515 3.899 1.00 56.41 70 PRO A CA 1
ATOM 544 C C . PRO A 1 70 ? -2.477 -13.486 4.772 1.00 56.41 70 PRO A C 1
ATOM 546 O O . PRO A 1 70 ? -1.828 -12.544 5.239 1.00 56.41 70 PRO A O 1
ATOM 549 N N . THR A 1 71 ? -3.803 -13.604 4.891 1.00 54.72 71 THR A N 1
ATOM 550 C CA . THR A 1 71 ? -4.610 -12.628 5.626 1.00 54.72 71 THR A 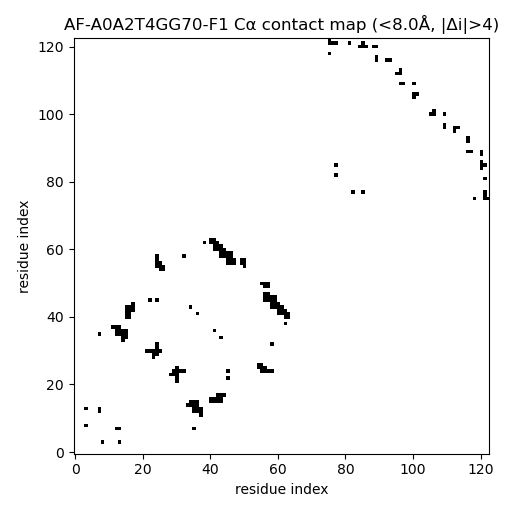CA 1
ATOM 551 C C . THR A 1 71 ? -3.998 -12.539 7.014 1.00 54.72 71 THR A C 1
ATOM 553 O O . THR A 1 71 ? -4.058 -13.504 7.773 1.00 54.72 71 THR A O 1
ATOM 556 N N . GLN A 1 72 ? -3.295 -11.438 7.298 1.00 55.56 72 GLN A N 1
ATOM 557 C CA . GLN A 1 72 ? -2.590 -11.290 8.563 1.00 55.56 72 GLN A CA 1
ATOM 558 C C . GLN A 1 72 ? -3.597 -11.537 9.681 1.00 55.56 72 GLN A C 1
ATOM 560 O O . GLN A 1 72 ? -4.713 -11.018 9.616 1.00 55.56 72 GLN A O 1
ATOM 565 N N . LEU A 1 73 ? -3.204 -12.325 10.681 1.00 49.16 73 LEU A N 1
ATOM 566 C CA . LEU A 1 73 ? -3.967 -12.543 11.905 1.00 49.16 73 LEU A CA 1
ATOM 567 C C . LEU A 1 73 ? -4.175 -11.167 12.572 1.00 49.16 73 LEU A C 1
ATOM 569 O O . LEU A 1 73 ? -3.298 -10.671 13.269 1.00 49.16 73 LEU A O 1
ATOM 573 N N . GLY A 1 74 ? -5.269 -10.484 12.233 1.00 54.88 74 GLY A N 1
ATOM 574 C CA . GLY A 1 74 ? -5.484 -9.068 12.553 1.00 54.88 74 GLY A CA 1
ATOM 575 C C . GLY A 1 74 ? -6.259 -8.277 11.493 1.00 54.88 74 GLY A C 1
ATOM 576 O O . GLY A 1 74 ? -6.886 -7.276 11.829 1.00 54.88 74 GLY A O 1
ATOM 577 N N . LYS A 1 75 ? -6.298 -8.731 10.233 1.00 62.16 75 LYS A N 1
ATOM 578 C CA . LYS A 1 75 ? -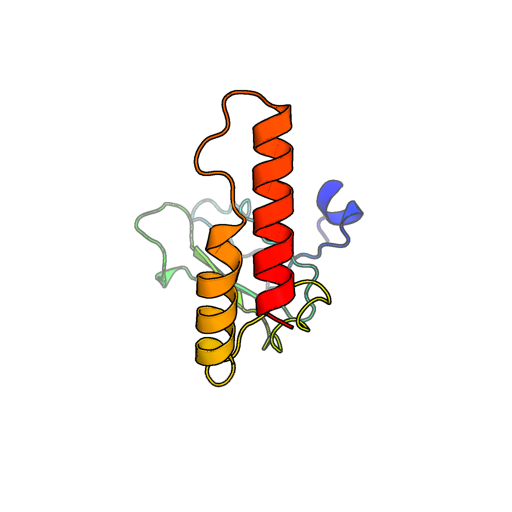7.233 -8.200 9.232 1.00 62.16 75 LYS A CA 1
ATOM 579 C C . LYS A 1 75 ? -8.542 -8.962 9.333 1.00 62.16 75 LYS A C 1
ATOM 581 O O . LYS A 1 75 ? -8.743 -9.980 8.680 1.00 62.16 75 LYS A O 1
ATOM 586 N N . ILE A 1 76 ? -9.411 -8.450 10.186 1.00 68.50 76 ILE A N 1
ATOM 587 C CA . ILE A 1 76 ? -10.812 -8.838 10.237 1.00 68.50 76 ILE A CA 1
ATOM 588 C C . ILE A 1 76 ? -11.420 -8.583 8.849 1.00 68.50 76 ILE A C 1
ATOM 590 O O . ILE A 1 76 ? -11.428 -7.447 8.372 1.00 68.50 76 ILE A O 1
ATOM 594 N N . ARG A 1 77 ? -11.868 -9.645 8.177 1.00 74.06 77 ARG A N 1
ATOM 595 C CA . ARG A 1 77 ? -12.579 -9.575 6.897 1.00 74.06 77 ARG A CA 1
ATOM 596 C C . ARG A 1 77 ? -13.971 -10.129 7.132 1.00 74.06 77 ARG A C 1
ATOM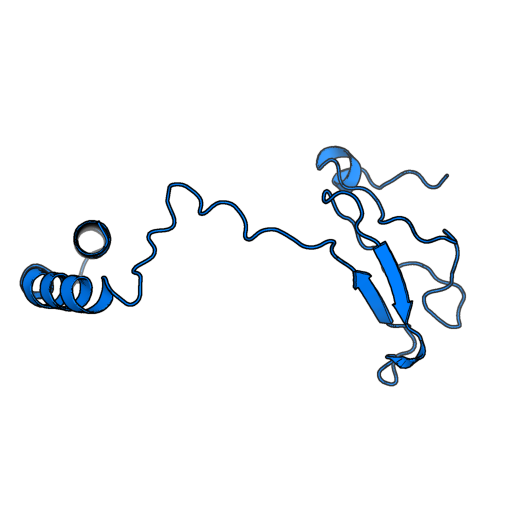 598 O O . ARG A 1 77 ? -14.086 -11.253 7.590 1.00 74.06 77 ARG A O 1
ATOM 605 N N . VAL A 1 78 ? -14.982 -9.337 6.803 1.00 80.94 78 VAL A N 1
ATOM 606 C CA . VAL A 1 78 ? -16.372 -9.791 6.745 1.00 80.94 78 VAL A CA 1
ATOM 607 C C . VAL A 1 78 ? -16.603 -10.295 5.329 1.00 80.94 78 VAL A C 1
ATOM 609 O O . VAL A 1 78 ? -16.424 -9.536 4.369 1.00 80.94 78 VAL A O 1
ATOM 612 N N . THR A 1 79 ? -16.925 -11.574 5.175 1.00 85.69 79 THR A N 1
ATOM 613 C CA . THR A 1 79 ? -17.265 -12.137 3.864 1.00 85.69 79 THR A CA 1
ATOM 614 C C . THR A 1 79 ? -18.682 -11.727 3.440 1.00 85.69 79 THR A C 1
ATOM 616 O O . THR A 1 79 ? -19.466 -11.187 4.223 1.00 85.69 79 THR A O 1
ATOM 619 N N . THR A 1 80 ? -19.043 -11.945 2.172 1.00 86.00 80 THR A N 1
ATOM 620 C CA . THR A 1 80 ? -20.381 -11.585 1.662 1.00 86.00 80 THR A CA 1
ATOM 621 C C . THR A 1 80 ? -21.501 -12.354 2.371 1.00 86.00 80 THR A C 1
ATOM 623 O O . THR A 1 80 ? -22.578 -11.807 2.590 1.00 86.00 80 THR A O 1
ATOM 626 N N . ASP A 1 81 ? -21.243 -13.601 2.757 1.00 87.44 81 ASP A N 1
ATOM 627 C CA . ASP A 1 81 ? -22.141 -14.458 3.532 1.00 87.44 81 ASP A CA 1
ATOM 628 C C . ASP A 1 81 ? -22.270 -14.021 5.003 1.00 87.44 81 ASP A C 1
ATOM 630 O O . ASP A 1 81 ? -23.352 -14.129 5.582 1.00 87.44 81 ASP A O 1
ATOM 634 N N . GLU A 1 82 ? -21.222 -13.440 5.588 1.00 88.94 82 GLU A N 1
ATOM 635 C CA . GLU A 1 82 ? -21.230 -12.921 6.964 1.00 88.94 82 GLU A CA 1
ATOM 636 C C . GLU A 1 82 ? -21.816 -11.506 7.078 1.00 88.94 82 GLU A C 1
ATOM 638 O O . GLU A 1 82 ? -22.224 -11.088 8.166 1.00 88.94 82 GLU A O 1
ATOM 643 N N . LEU A 1 83 ? -21.900 -10.768 5.965 1.00 92.44 83 LEU A N 1
ATOM 644 C CA . LEU A 1 83 ? -22.269 -9.350 5.938 1.00 92.44 83 LEU A CA 1
ATOM 645 C C . LEU A 1 83 ? -23.601 -9.058 6.635 1.00 92.44 83 LEU A C 1
ATOM 647 O O . LEU A 1 83 ? -23.707 -8.081 7.374 1.00 92.44 83 LEU A O 1
ATOM 651 N N . LYS A 1 84 ? -24.610 -9.912 6.441 1.00 93.25 84 LYS A N 1
ATOM 652 C CA . LYS A 1 84 ? -25.923 -9.725 7.071 1.00 93.25 84 LYS A CA 1
ATOM 653 C C . LYS A 1 84 ? -25.830 -9.788 8.599 1.00 93.25 84 LYS A C 1
ATOM 655 O O . LYS A 1 84 ? -26.330 -8.902 9.283 1.00 93.25 84 LYS A O 1
ATOM 660 N N . ARG A 1 85 ? -25.144 -10.807 9.124 1.00 93.38 85 ARG A N 1
ATOM 661 C CA . ARG A 1 85 ? -24.932 -10.994 10.566 1.00 93.38 85 ARG A CA 1
ATOM 662 C C . ARG A 1 85 ? -24.094 -9.857 11.152 1.00 93.38 85 ARG A C 1
ATOM 664 O O . ARG A 1 85 ? -24.399 -9.376 12.238 1.00 93.38 85 ARG A O 1
ATOM 671 N N . PHE A 1 86 ? -23.064 -9.414 10.431 1.00 94.00 86 PHE A N 1
ATOM 672 C CA . PHE A 1 86 ? -22.242 -8.279 10.842 1.00 94.00 86 PHE A CA 1
ATOM 673 C C . PHE A 1 86 ? -23.088 -7.012 11.027 1.00 94.00 86 PHE A C 1
ATOM 675 O O . PHE A 1 86 ? -23.000 -6.368 12.071 1.00 94.00 86 PHE A O 1
ATOM 682 N N . VAL A 1 87 ? -23.943 -6.686 10.049 1.00 94.50 87 VAL A N 1
ATOM 683 C CA . VAL A 1 87 ? -24.838 -5.518 10.111 1.00 94.50 87 VAL A CA 1
ATOM 684 C C . VAL A 1 87 ? -25.776 -5.607 11.314 1.00 94.50 87 VAL A C 1
ATOM 686 O O . VAL A 1 87 ? -25.836 -4.659 12.091 1.00 94.50 87 VAL A O 1
ATOM 689 N N . GLU A 1 88 ? -26.426 -6.753 11.530 1.00 95.00 88 GLU A N 1
ATOM 690 C CA . GLU A 1 88 ? -27.341 -6.951 12.664 1.00 95.00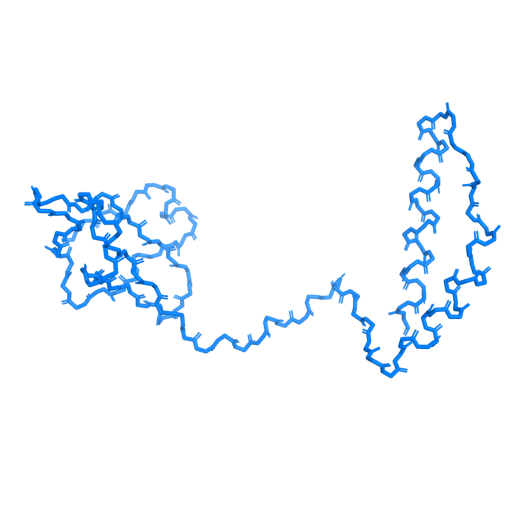 88 GLU A CA 1
ATOM 691 C C . GLU A 1 88 ? -26.647 -6.720 14.022 1.00 95.00 88 GLU A C 1
ATOM 693 O O . GLU A 1 88 ? -27.201 -6.067 14.911 1.00 95.00 88 GLU A O 1
ATOM 698 N N . ILE A 1 89 ? -25.410 -7.203 14.187 1.00 94.06 89 ILE A N 1
ATOM 699 C CA . ILE A 1 89 ? -24.645 -7.020 15.430 1.00 94.06 89 ILE A CA 1
ATOM 700 C C . ILE A 1 89 ? -24.210 -5.558 15.605 1.00 94.06 89 ILE A C 1
ATOM 702 O O . ILE A 1 89 ? -24.283 -5.028 16.717 1.00 94.06 89 ILE A O 1
ATOM 706 N N . VAL A 1 90 ? -23.771 -4.893 14.530 1.00 94.88 90 VAL A N 1
ATOM 707 C CA . VAL A 1 90 ? -23.376 -3.476 14.570 1.00 94.88 90 VAL A CA 1
ATOM 708 C C . VAL A 1 90 ? -24.568 -2.586 14.910 1.00 94.88 90 VAL A C 1
ATOM 710 O O . VAL A 1 90 ? -24.440 -1.714 15.769 1.00 94.88 90 VAL A O 1
ATOM 713 N N . GLU A 1 91 ? -25.729 -2.816 14.297 1.00 94.88 91 GLU A N 1
ATOM 714 C CA . GLU A 1 91 ? -26.948 -2.055 14.577 1.00 94.88 91 GLU A CA 1
ATOM 715 C C . GLU A 1 91 ? -27.357 -2.193 16.045 1.00 94.88 91 GLU A C 1
ATOM 717 O O . GLU A 1 91 ? -27.546 -1.183 16.728 1.00 94.88 91 GLU A O 1
ATOM 722 N N . LEU A 1 92 ? -27.393 -3.424 16.565 1.00 93.94 92 LEU A N 1
ATOM 723 C CA . LEU A 1 92 ? -27.737 -3.685 17.962 1.00 93.94 92 LEU A CA 1
ATOM 724 C C . LEU A 1 92 ? -26.744 -3.022 18.932 1.00 93.94 92 LEU A C 1
ATOM 726 O O . LEU A 1 92 ? -27.145 -2.365 19.897 1.00 93.94 92 LEU A O 1
ATOM 730 N N . GLY A 1 93 ? -25.444 -3.173 18.673 1.00 90.50 93 GLY A N 1
ATOM 731 C CA . GLY A 1 93 ? -24.387 -2.671 19.548 1.00 90.50 93 GLY A CA 1
ATOM 732 C C . GLY A 1 93 ? -24.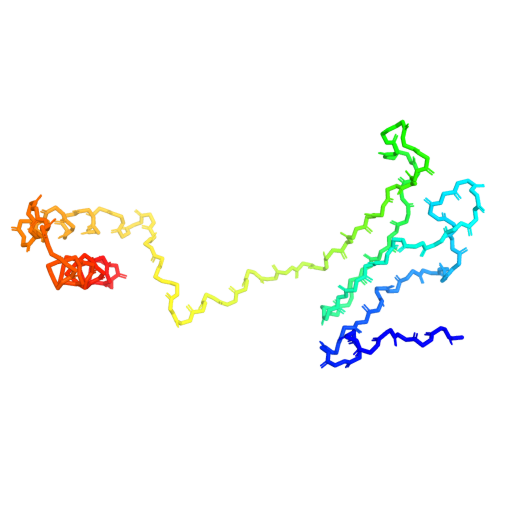138 -1.166 19.453 1.00 90.50 93 GLY A C 1
ATOM 733 O O . GLY A 1 93 ? -23.572 -0.589 20.381 1.00 90.50 93 GLY A O 1
ATOM 734 N N . SER A 1 94 ? -24.595 -0.506 18.384 1.00 91.06 94 SER A N 1
ATOM 735 C CA . SER A 1 94 ? -24.472 0.950 18.220 1.00 91.06 94 SER A CA 1
ATOM 736 C C . SER A 1 94 ? -25.165 1.733 19.340 1.00 91.06 94 SER A C 1
ATOM 738 O O . SER A 1 94 ? -24.713 2.815 19.710 1.00 91.06 94 SER A O 1
ATOM 740 N N . THR A 1 95 ? -26.196 1.147 19.956 1.00 89.81 95 THR A N 1
ATOM 741 C CA . THR A 1 95 ? -26.915 1.716 21.107 1.00 89.81 95 THR A CA 1
ATOM 742 C C . THR A 1 95 ? -26.028 1.930 22.339 1.00 89.81 95 THR A C 1
ATOM 744 O O . THR A 1 95 ? -26.348 2.761 23.187 1.00 89.81 95 THR A O 1
ATOM 747 N N . ALA A 1 96 ? -24.905 1.211 22.439 1.00 85.44 96 ALA A N 1
ATOM 748 C CA . ALA A 1 96 ? -23.942 1.338 23.529 1.00 85.44 96 ALA A CA 1
ATOM 749 C C . ALA A 1 96 ? -22.859 2.404 23.268 1.00 85.44 96 ALA A C 1
ATOM 751 O O . ALA A 1 96 ? -22.047 2.682 24.154 1.00 85.44 96 ALA A O 1
ATOM 752 N N . ILE A 1 97 ? -22.820 2.995 22.067 1.00 87.81 97 ILE A N 1
ATOM 753 C CA . ILE A 1 97 ? -21.828 4.007 21.700 1.00 87.81 97 ILE A CA 1
ATOM 754 C C . ILE A 1 97 ? -22.277 5.382 22.226 1.00 87.81 97 ILE A C 1
ATOM 756 O O . ILE A 1 97 ? -23.397 5.812 21.947 1.00 87.81 97 ILE A O 1
ATOM 760 N N . PRO A 1 98 ? -21.418 6.114 22.963 1.00 84.56 98 PRO A N 1
ATOM 761 C CA . PRO A 1 98 ? -21.728 7.472 23.399 1.00 84.56 98 PRO A CA 1
ATOM 762 C C . PRO A 1 98 ? -22.004 8.408 22.212 1.00 84.56 98 PRO A C 1
ATOM 764 O O . PRO A 1 98 ? -21.208 8.481 21.280 1.00 84.56 98 PRO A O 1
ATOM 767 N N . VAL A 1 99 ? -23.105 9.164 22.273 1.00 81.31 99 VAL A N 1
ATOM 768 C CA . VAL A 1 99 ? -23.525 10.104 21.210 1.00 81.31 99 VAL A CA 1
ATOM 769 C C . VAL A 1 99 ? -22.621 11.343 21.135 1.00 81.31 99 VAL A C 1
ATOM 771 O O . VAL A 1 99 ? -22.524 11.982 20.091 1.00 81.31 99 VAL A O 1
ATOM 774 N N . ALA A 1 100 ? -21.940 11.680 22.231 1.00 80.62 100 ALA A N 1
ATOM 775 C CA . ALA A 1 100 ? -21.021 12.807 22.300 1.00 80.62 100 ALA A CA 1
ATOM 776 C C . ALA A 1 100 ? -19.814 12.477 23.185 1.00 80.62 100 ALA A C 1
ATOM 778 O O . ALA A 1 100 ? -19.944 11.791 24.200 1.00 80.62 100 ALA A O 1
ATOM 779 N N . ALA A 1 101 ? -18.658 13.015 22.803 1.00 83.12 101 ALA A N 1
ATOM 780 C CA . ALA A 1 101 ? -17.449 13.061 23.611 1.00 83.12 101 ALA A CA 1
ATOM 781 C C . ALA A 1 101 ? -16.975 14.519 23.663 1.00 83.12 101 ALA A C 1
ATOM 783 O O . ALA A 1 101 ? -16.760 15.142 22.625 1.00 83.12 101 ALA A O 1
ATOM 784 N N . SER A 1 102 ? -16.847 15.069 24.866 1.00 87.81 102 SER A N 1
ATOM 785 C CA . SER A 1 102 ? -16.429 16.452 25.138 1.00 87.81 102 SER A CA 1
ATOM 786 C C . SER A 1 102 ? -15.077 16.526 25.855 1.00 87.81 102 SER A C 1
ATOM 788 O O . SER A 1 102 ? -14.595 17.615 26.164 1.00 87.81 102 SER A O 1
ATOM 790 N N . SER A 1 103 ? -14.446 15.380 26.124 1.00 92.81 103 SER A N 1
ATOM 791 C CA . SER A 1 103 ? -13.113 15.289 26.722 1.00 92.81 103 SER A CA 1
ATOM 792 C C . SER A 1 103 ? -12.256 14.214 26.039 1.00 92.81 103 SER A C 1
ATOM 794 O O . SER A 1 103 ? -12.806 13.270 25.466 1.00 92.81 103 SER A O 1
ATOM 796 N N . PRO A 1 104 ? -10.914 14.300 26.126 1.00 92.94 104 PRO A N 1
ATOM 797 C CA . PRO A 1 104 ? -10.025 13.260 25.601 1.00 92.94 104 PRO A CA 1
ATOM 798 C C . PRO A 1 104 ? -10.344 11.860 26.146 1.00 92.94 104 PRO A C 1
ATOM 800 O O . PRO A 1 104 ? -10.384 10.898 25.389 1.00 92.94 104 PRO A O 1
ATOM 803 N N . LEU A 1 105 ? -10.677 11.756 27.437 1.00 90.94 105 LEU A N 1
ATOM 804 C CA . LEU A 1 105 ? -11.041 10.486 28.073 1.00 90.94 105 LEU A CA 1
ATOM 805 C C . LEU A 1 105 ? -12.330 9.884 27.488 1.00 90.94 105 LEU A C 1
ATOM 807 O O . LEU A 1 105 ? -12.439 8.671 27.307 1.00 90.94 105 LEU A O 1
ATOM 811 N N . GLU A 1 106 ? -13.321 10.724 27.193 1.00 90.62 106 GLU A N 1
ATOM 812 C CA . GLU A 1 106 ? -14.552 10.278 26.536 1.00 90.62 106 GLU A CA 1
ATOM 813 C C . GLU A 1 106 ? -14.296 9.840 25.092 1.00 90.62 106 GLU A C 1
ATOM 815 O O . GLU A 1 106 ? -14.917 8.880 24.637 1.00 90.62 106 GLU A O 1
ATOM 820 N N . LEU A 1 107 ? -13.354 10.485 24.396 1.00 92.62 107 LEU A N 1
ATOM 821 C CA . LEU A 1 107 ? -12.952 10.103 23.045 1.00 92.62 107 LEU A CA 1
ATOM 822 C C . LEU A 1 107 ? -12.244 8.739 23.029 1.00 92.62 107 LEU A C 1
ATOM 824 O O . LEU A 1 107 ? -12.569 7.895 22.194 1.00 92.62 107 LEU A O 1
ATOM 828 N N . ASP A 1 108 ? -11.354 8.481 23.989 1.00 91.81 108 ASP A N 1
ATOM 829 C CA . ASP A 1 108 ? -10.690 7.180 24.143 1.00 91.81 108 ASP A CA 1
ATOM 830 C C . ASP A 1 108 ? -11.702 6.066 24.441 1.00 91.81 108 ASP A C 1
ATOM 832 O O . ASP A 1 108 ? -11.639 4.966 23.876 1.00 91.81 108 ASP A O 1
ATOM 836 N N . LYS A 1 109 ? -12.688 6.356 25.300 1.00 90.50 109 LYS A N 1
ATOM 837 C CA . LYS A 1 109 ? -13.782 5.430 25.613 1.00 90.50 109 LYS A CA 1
ATOM 838 C C . LYS A 1 109 ? -14.667 5.169 24.395 1.00 90.50 109 LYS A C 1
ATOM 840 O O . LYS A 1 109 ? -15.023 4.016 24.145 1.00 90.50 109 LYS A O 1
ATOM 845 N N . PHE A 1 110 ? -15.002 6.205 23.629 1.00 92.31 110 PHE A N 1
ATOM 846 C CA . PHE A 1 110 ? -15.738 6.080 22.373 1.00 92.31 110 PHE A CA 1
ATOM 847 C C . PHE A 1 110 ? -14.982 5.181 21.385 1.00 92.31 110 PHE A C 1
ATOM 849 O O . PHE A 1 110 ? -15.535 4.185 20.918 1.00 92.31 110 PHE A O 1
ATOM 856 N N . ALA A 1 111 ? -13.701 5.471 21.139 1.00 91.81 111 ALA A N 1
ATOM 857 C CA . ALA A 1 111 ? -12.864 4.717 20.212 1.00 91.81 111 ALA A CA 1
ATOM 858 C C . ALA A 1 111 ? -12.739 3.242 20.622 1.00 91.81 111 ALA A C 1
ATOM 860 O O . ALA A 1 111 ? -12.908 2.347 19.793 1.00 91.81 111 ALA A O 1
ATOM 861 N N . SER A 1 112 ? -12.523 2.981 21.913 1.00 91.50 112 SER A N 1
ATOM 862 C CA . SER A 1 112 ? -12.424 1.621 22.456 1.00 91.50 112 SER A CA 1
ATOM 863 C C . SER A 1 112 ? -13.739 0.845 22.324 1.00 91.50 112 SER A C 1
ATOM 865 O O . SER A 1 112 ? -13.730 -0.341 21.985 1.00 91.50 112 SER A O 1
ATOM 867 N N . THR A 1 113 ? -14.875 1.513 22.549 1.00 93.06 113 THR A N 1
ATOM 868 C CA . THR A 1 113 ? -16.214 0.911 22.428 1.00 93.06 113 THR A CA 1
ATOM 869 C C . THR A 1 113 ? -16.527 0.569 20.972 1.00 93.06 113 THR A C 1
ATOM 871 O O . THR A 1 113 ? -16.949 -0.549 20.682 1.00 93.06 113 THR A O 1
ATOM 874 N N . LEU A 1 114 ? -16.243 1.489 20.044 1.00 93.12 114 LEU A N 1
ATOM 875 C CA . LEU A 1 114 ? -16.425 1.278 18.609 1.00 93.12 114 LEU A CA 1
ATOM 876 C C . LEU A 1 114 ? -15.538 0.140 18.087 1.00 93.12 114 LEU A C 1
ATOM 878 O O . LEU A 1 114 ? -16.023 -0.753 17.395 1.00 93.12 114 LEU A O 1
ATOM 882 N N . ALA A 1 115 ? -14.253 0.136 18.450 1.00 91.44 115 ALA A N 1
ATOM 883 C CA . ALA A 1 115 ? -13.327 -0.914 18.039 1.00 91.44 115 ALA A CA 1
ATOM 884 C C . ALA A 1 115 ? -13.775 -2.290 18.553 1.00 91.44 115 ALA A C 1
ATOM 886 O O . ALA A 1 115 ? -13.801 -3.251 17.788 1.00 91.44 115 ALA A O 1
ATOM 887 N N . SER A 1 116 ? -14.192 -2.376 19.819 1.00 91.25 116 SER A N 1
ATOM 888 C CA . SER A 1 116 ? -14.679 -3.626 20.413 1.00 91.25 116 SER A CA 1
ATOM 889 C C . SER A 1 116 ? -15.950 -4.132 19.728 1.00 91.25 116 SER A C 1
ATOM 891 O O . SER A 1 116 ? -16.063 -5.329 19.464 1.00 91.25 116 SER A O 1
ATOM 893 N N . LEU A 1 117 ? -16.883 -3.233 19.389 1.00 93.50 117 LEU A N 1
ATOM 894 C CA . LEU A 1 117 ? -18.100 -3.584 18.657 1.00 93.50 117 LEU A CA 1
ATOM 895 C C . LEU A 1 117 ? -17.774 -4.165 17.280 1.00 93.50 117 LEU A C 1
ATOM 897 O O . LEU A 1 117 ? -18.215 -5.267 16.964 1.00 93.50 117 LEU A O 1
ATOM 901 N N . LEU A 1 118 ? -16.973 -3.455 16.481 1.00 92.25 118 LEU A N 1
ATOM 902 C CA . LEU A 1 118 ? -16.621 -3.886 15.126 1.00 92.25 118 LEU A CA 1
ATOM 903 C C . LEU A 1 118 ? -15.830 -5.200 15.136 1.00 92.25 118 LEU A C 1
ATOM 905 O O . LEU A 1 118 ? -16.052 -6.061 14.287 1.00 92.25 118 LEU A O 1
ATOM 909 N N . GLN A 1 119 ? -14.948 -5.388 16.121 1.00 89.50 119 GLN A N 1
ATOM 910 C CA . GLN A 1 119 ? -14.215 -6.642 16.294 1.00 89.50 119 GLN A CA 1
ATOM 911 C C . GLN A 1 119 ? -15.118 -7.802 16.712 1.00 89.50 119 GLN A C 1
ATOM 913 O O . GLN A 1 119 ? -14.885 -8.928 16.287 1.00 89.50 119 GLN A O 1
ATOM 918 N N . SER A 1 120 ? -16.120 -7.552 17.556 1.00 87.88 120 SER A N 1
ATOM 919 C CA . SER A 1 120 ? -17.093 -8.566 17.968 1.00 87.88 120 SER A CA 1
ATOM 920 C C . SER A 1 120 ? -18.018 -8.958 16.815 1.00 87.88 120 SER A C 1
ATOM 922 O O . SER A 1 120 ? -18.267 -10.140 16.596 1.00 87.88 120 SER A O 1
ATOM 924 N N . ALA A 1 121 ? -18.484 -7.972 16.044 1.00 90.56 121 ALA A N 1
ATOM 925 C CA . ALA A 1 121 ? -19.407 -8.178 14.933 1.00 90.56 121 ALA A CA 1
ATOM 926 C C . ALA A 1 121 ? -18.806 -9.005 13.791 1.00 90.56 121 ALA A C 1
ATOM 928 O O . ALA A 1 121 ? -19.538 -9.670 13.064 1.00 90.56 121 ALA A O 1
ATOM 929 N N . ALA A 1 122 ? -17.486 -8.958 13.631 1.00 87.06 122 ALA A N 1
ATOM 930 C CA . ALA A 1 122 ? -16.774 -9.619 12.548 1.00 87.06 122 ALA A CA 1
ATOM 931 C C . ALA A 1 122 ? -16.001 -10.881 12.980 1.00 87.06 122 ALA A C 1
ATOM 933 O O . ALA A 1 122 ? -15.039 -11.275 12.321 1.00 87.06 122 ALA A O 1
ATOM 934 N N . ARG A 1 123 ? -16.401 -11.483 14.105 1.00 76.44 123 ARG A N 1
ATOM 935 C CA . ARG A 1 123 ? -16.035 -12.847 14.518 1.00 76.44 123 ARG A CA 1
ATOM 936 C C . ARG A 1 123 ? -17.145 -13.816 14.159 1.00 76.44 123 ARG A C 1
ATOM 938 O O . ARG A 1 123 ? -16.827 -14.960 13.800 1.00 76.44 123 ARG A O 1
#

Organism: Fusarium culmorum (NCBI:txid5516)

Solvent-accessible surface area (backbone atoms only — not comparable to full-atom values): 7749 Å² total; per-residue (Å²): 134,86,80,74,55,72,71,39,60,76,67,62,38,37,69,43,61,42,101,57,96,76,66,53,40,27,95,85,65,45,67,86,85,76,68,70,40,72,60,78,79,32,33,43,46,80,38,64,94,66,39,77,92,50,79,46,42,33,80,45,75,50,72,58,90,70,70,77,72,75,77,50,96,82,65,80,68,72,49,86,86,45,42,64,60,25,49,56,44,45,63,63,51,50,78,76,53,71,93,72,61,94,46,73,70,44,43,53,50,41,52,52,50,52,51,52,45,58,57,60,33,51,109